Protein AF-A0A2G9U9E5-F1 (afdb_monomer_lite)

Foldseek 3Di:
DVVVVLVVCVVDVPVDDSVVVVVVVVVVVVVVVVVVVVVVVVVVVVVVVVVVVPPDPDDDDPDDDDDDDDDDDDDDDDDDDDDDDDDPDDDDDPDDPPDDDDDPPPVVVVVVVVVVVVVVVLVPADFPAKDAACAFDQDDDPPDDTDHHRDIWGFRADDPPPPDGDTHHDPDPDDDD

Secondary structure (DSSP, 8-state):
-HHHHHHHHHH-GGG--HHHHHHHHHHHHHHHHHHHHHHHHHHHHHHHHHHHHTS-S--------------------------------------------S-TTHHHHHHHHHHHHHHHHHHHSPP-EEEE-SS-B---STT---B-TT-EEEE-S---SSS---EE----S----

Radius of gyration: 31.54 Å; chains: 1; bounding box: 48×50×99 Å

Sequence (177 aa):
MYQHSLKVYTDNPKMGNPADCETQLCQYEKEIESIVQQINKLRSVLEDVQLQNNHPIGASDVSSVLSGSSTNSAPLARPSHVQSPQRSSYSEESLASSEGGNTANRSEVHLVREMRDEMYEECTMPALGTALAQFSFEGGTEGTIGMQEGEELLLIERDEGDGWTRVRRYVFPFDTH

Structure (mmCIF, N/CA/C/O backbone):
data_AF-A0A2G9U9E5-F1
#
_entry.id   AF-A0A2G9U9E5-F1
#
loop_
_atom_site.group_PDB
_atom_site.id
_atom_site.type_symbol
_atom_site.label_atom_id
_atom_site.label_alt_id
_atom_site.label_comp_id
_atom_site.label_asym_id
_atom_site.label_entity_id
_atom_site.label_seq_id
_atom_site.pdbx_PDB_ins_code
_atom_site.Cartn_x
_atom_site.Cartn_y
_atom_site.Cartn_z
_atom_site.occupancy
_atom_site.B_iso_or_equiv
_atom_site.auth_seq_id
_atom_site.auth_comp_id
_atom_site.auth_asym_id
_atom_site.auth_atom_id
_atom_site.pdbx_PDB_model_num
ATOM 1 N N . MET A 1 1 ? 16.368 -23.014 -6.610 1.00 58.88 1 MET A N 1
ATOM 2 C CA . MET A 1 1 ? 16.185 -21.721 -7.309 1.00 58.88 1 MET A CA 1
ATOM 3 C C . MET A 1 1 ? 17.506 -21.013 -7.611 1.00 58.88 1 MET A C 1
ATOM 5 O O . MET A 1 1 ? 17.656 -20.568 -8.738 1.00 58.88 1 MET A O 1
ATOM 9 N N . TYR A 1 2 ? 18.483 -21.007 -6.693 1.00 57.94 2 TYR A N 1
ATOM 10 C CA . TYR A 1 2 ? 19.825 -20.410 -6.871 1.00 57.94 2 TYR A CA 1
ATOM 11 C C . TYR A 1 2 ? 20.554 -20.802 -8.179 1.00 57.94 2 TYR A C 1
ATOM 13 O O . TYR A 1 2 ? 21.057 -19.955 -8.905 1.00 57.94 2 TYR A O 1
ATOM 21 N N . GLN A 1 3 ? 20.515 -22.086 -8.550 1.00 61.00 3 GLN A N 1
ATOM 22 C CA . GLN A 1 3 ? 21.148 -22.600 -9.777 1.00 61.00 3 GLN A CA 1
ATOM 23 C C . GLN A 1 3 ? 20.507 -22.075 -11.077 1.00 61.00 3 GLN A C 1
ATOM 25 O O . GLN A 1 3 ? 21.155 -22.041 -12.119 1.00 61.00 3 GLN A O 1
ATOM 30 N N . HIS A 1 4 ? 19.223 -21.701 -11.044 1.00 66.56 4 HIS A N 1
ATOM 31 C CA . HIS A 1 4 ? 18.489 -21.310 -12.249 1.00 66.56 4 HIS A CA 1
ATOM 32 C C . HIS A 1 4 ? 18.689 -19.830 -12.577 1.00 66.56 4 HIS A C 1
ATOM 34 O O . HIS A 1 4 ? 18.922 -19.505 -13.738 1.00 66.56 4 HIS A O 1
ATOM 40 N N . SER A 1 5 ? 18.671 -18.949 -11.567 1.00 64.38 5 SER A N 1
ATOM 41 C CA . SER A 1 5 ? 18.947 -17.524 -11.772 1.00 64.38 5 SER A CA 1
ATOM 42 C C . SER A 1 5 ? 20.380 -17.318 -12.258 1.00 64.38 5 SER A C 1
ATOM 44 O O . SER A 1 5 ? 20.566 -16.738 -13.319 1.00 64.38 5 SER A O 1
ATOM 46 N N . LEU A 1 6 ? 21.388 -17.885 -11.586 1.00 64.38 6 LEU A N 1
ATOM 47 C CA . LEU A 1 6 ? 22.789 -17.716 -11.989 1.00 64.38 6 LEU A CA 1
ATOM 48 C C . LEU A 1 6 ? 23.022 -18.173 -13.439 1.00 64.38 6 LEU A C 1
ATOM 50 O O . LEU A 1 6 ? 23.606 -17.447 -14.242 1.00 64.38 6 LEU A O 1
ATOM 54 N N . LYS A 1 7 ? 22.473 -19.336 -13.812 1.00 69.19 7 LYS A N 1
ATOM 55 C CA . LYS A 1 7 ? 22.568 -19.886 -15.170 1.00 69.19 7 LYS A CA 1
ATOM 56 C C . LYS A 1 7 ? 21.960 -18.962 -16.225 1.00 69.19 7 LYS A C 1
ATOM 58 O O . LYS A 1 7 ? 22.574 -18.724 -17.256 1.00 69.19 7 LYS A O 1
ATOM 63 N N . VAL A 1 8 ? 20.795 -18.389 -15.948 1.00 70.31 8 VAL A N 1
ATOM 64 C CA . VAL A 1 8 ? 20.108 -17.474 -1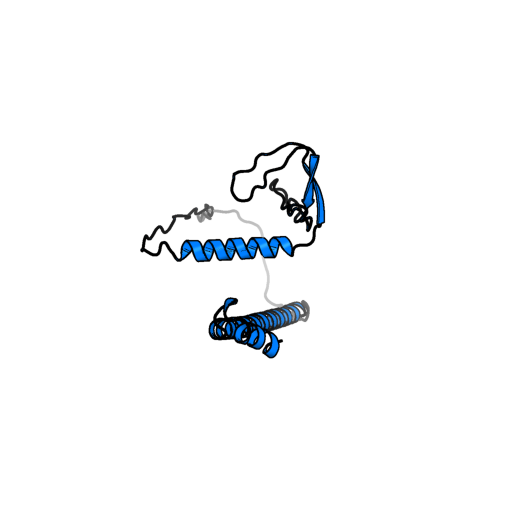6.864 1.00 70.31 8 VAL A CA 1
ATOM 65 C C . VAL A 1 8 ? 20.917 -16.189 -17.115 1.00 70.31 8 VAL A C 1
ATOM 67 O O . VAL A 1 8 ? 20.944 -15.719 -18.253 1.00 70.31 8 VAL A O 1
ATOM 70 N N . TYR A 1 9 ? 21.619 -15.669 -16.101 1.00 66.00 9 TYR A N 1
ATOM 71 C CA . TYR A 1 9 ? 22.531 -14.520 -16.237 1.00 66.00 9 TYR A CA 1
ATOM 72 C C . TYR A 1 9 ? 23.878 -14.887 -16.876 1.00 66.00 9 TYR A C 1
ATOM 74 O O . TYR A 1 9 ? 24.499 -14.049 -17.524 1.00 66.00 9 TYR A O 1
ATOM 82 N N . THR A 1 10 ? 24.310 -16.144 -16.754 1.00 65.75 10 THR A N 1
ATOM 83 C CA . THR A 1 10 ? 25.524 -16.645 -17.421 1.00 65.75 10 THR A CA 1
ATOM 84 C C . THR A 1 10 ? 25.282 -16.875 -18.919 1.00 65.75 10 THR A C 1
ATOM 86 O O . THR A 1 10 ? 26.124 -16.535 -19.746 1.00 65.75 10 THR A O 1
ATOM 89 N N . ASP A 1 11 ? 24.105 -17.402 -19.273 1.00 71.25 11 ASP A N 1
ATOM 90 C CA . ASP A 1 11 ? 23.728 -17.759 -20.646 1.00 71.25 11 ASP A CA 1
ATOM 91 C C . ASP A 1 11 ? 23.207 -16.549 -21.457 1.00 71.25 11 ASP A C 1
ATOM 93 O O . ASP A 1 11 ? 23.200 -16.587 -22.689 1.00 71.25 11 ASP A O 1
ATOM 97 N N . ASN A 1 12 ? 22.789 -15.454 -20.800 1.00 68.12 12 ASN A N 1
ATOM 98 C CA . ASN A 1 12 ? 22.280 -14.238 -21.452 1.00 68.12 12 ASN A CA 1
ATOM 99 C C . ASN A 1 12 ? 23.025 -12.965 -21.002 1.00 68.12 12 ASN A C 1
ATOM 101 O O . ASN A 1 12 ? 22.532 -12.244 -20.131 1.00 68.12 12 ASN A O 1
ATOM 105 N N . PRO A 1 13 ? 24.124 -12.583 -21.686 1.00 66.69 13 PRO A N 1
ATOM 106 C CA . PRO A 1 13 ? 24.938 -11.402 -21.351 1.00 66.69 13 PRO A CA 1
ATOM 107 C C . PRO A 1 13 ? 24.183 -10.060 -21.363 1.00 66.69 13 PRO A C 1
ATOM 109 O O . PRO A 1 13 ? 24.654 -9.066 -20.823 1.00 66.69 13 PRO A O 1
ATOM 112 N N . LYS A 1 14 ? 23.002 -10.022 -21.991 1.00 68.25 14 LYS A N 1
ATOM 113 C CA . LYS A 1 14 ? 22.102 -8.861 -22.053 1.00 68.25 14 LYS A CA 1
ATOM 114 C C . LYS A 1 14 ? 21.317 -8.600 -20.762 1.00 68.25 14 LYS A C 1
ATOM 116 O O . LYS A 1 14 ? 20.723 -7.536 -20.644 1.00 68.25 14 LYS A O 1
ATOM 121 N N . MET A 1 15 ? 21.261 -9.562 -19.837 1.00 62.84 15 MET A N 1
ATOM 122 C CA . MET A 1 15 ? 20.472 -9.435 -18.605 1.00 62.84 15 MET A CA 1
ATOM 123 C C . MET A 1 15 ? 21.251 -8.850 -17.425 1.00 62.84 15 MET A C 1
ATOM 125 O O . MET A 1 15 ? 20.642 -8.542 -16.408 1.00 62.84 15 MET A O 1
ATOM 129 N N . GLY A 1 16 ? 22.559 -8.628 -17.570 1.00 68.25 16 GLY A N 1
ATOM 130 C CA . GLY A 1 16 ? 23.403 -8.009 -16.547 1.00 68.25 16 GLY A CA 1
ATOM 131 C C . GLY A 1 16 ? 24.505 -8.937 -16.046 1.00 68.25 16 GLY A C 1
ATOM 132 O O . GLY A 1 16 ? 24.663 -10.059 -16.526 1.00 68.25 16 GLY A O 1
ATOM 133 N N . ASN A 1 17 ? 25.299 -8.452 -15.093 1.00 74.06 17 ASN A N 1
ATOM 134 C CA . ASN A 1 17 ? 26.437 -9.188 -14.556 1.00 74.06 17 ASN A CA 1
ATOM 135 C C . ASN A 1 17 ? 25.971 -10.235 -13.518 1.00 74.06 17 ASN A C 1
ATOM 137 O O . ASN A 1 17 ? 25.295 -9.872 -12.552 1.00 74.06 17 ASN A O 1
ATOM 141 N N . PRO A 1 18 ? 26.338 -11.523 -13.658 1.00 72.44 18 PRO A N 1
ATOM 142 C CA . PRO A 1 18 ? 25.979 -12.560 -12.687 1.00 72.44 18 PRO A CA 1
ATOM 143 C C . PRO A 1 18 ? 26.517 -12.293 -11.271 1.00 72.44 18 PRO A C 1
ATOM 145 O O . PRO A 1 18 ? 25.876 -12.697 -10.302 1.00 72.44 18 PRO A O 1
ATOM 148 N N . ALA A 1 19 ? 27.639 -11.576 -11.130 1.00 74.56 19 ALA A N 1
ATOM 149 C CA . ALA A 1 19 ? 28.190 -11.221 -9.820 1.00 74.56 19 ALA A CA 1
ATOM 150 C C . ALA A 1 19 ? 27.276 -10.260 -9.034 1.00 74.56 19 ALA A C 1
ATOM 152 O O . ALA A 1 19 ? 27.138 -10.386 -7.817 1.00 74.56 19 ALA A O 1
ATOM 153 N N . ASP A 1 20 ? 26.586 -9.347 -9.723 1.00 77.75 20 ASP A N 1
ATOM 154 C CA . ASP A 1 20 ? 25.639 -8.426 -9.084 1.00 77.75 20 ASP A CA 1
ATOM 155 C C . ASP A 1 20 ? 24.417 -9.194 -8.557 1.00 77.75 20 ASP A C 1
ATOM 157 O O . ASP A 1 20 ? 23.940 -8.938 -7.454 1.00 77.75 20 ASP A O 1
ATOM 161 N N . CYS A 1 21 ? 23.965 -10.220 -9.285 1.00 76.38 21 CYS A N 1
ATOM 162 C CA . CYS A 1 21 ? 22.894 -11.102 -8.815 1.00 76.38 21 CYS A CA 1
ATOM 163 C C . CYS A 1 21 ? 23.289 -11.878 -7.557 1.00 76.38 21 CYS A C 1
ATOM 165 O O . CYS A 1 21 ? 22.464 -12.075 -6.668 1.00 76.38 21 CYS A O 1
ATOM 167 N N . GLU A 1 22 ? 24.544 -12.311 -7.472 1.00 80.44 22 GLU A N 1
ATOM 168 C CA . GLU A 1 22 ? 25.062 -13.028 -6.311 1.00 80.44 22 GLU A CA 1
ATOM 169 C C . GLU A 1 22 ? 25.122 -12.134 -5.069 1.00 80.44 22 GLU A C 1
ATOM 171 O O . GLU A 1 22 ? 24.656 -12.527 -3.997 1.00 80.44 22 GLU A O 1
ATOM 176 N N . THR A 1 23 ? 25.608 -10.899 -5.220 1.00 83.19 23 THR A N 1
ATOM 177 C CA . THR A 1 23 ? 25.600 -9.927 -4.116 1.00 83.19 23 THR A CA 1
ATOM 178 C C . THR A 1 23 ? 24.181 -9.612 -3.638 1.00 83.19 23 THR A C 1
ATOM 180 O O . THR A 1 23 ? 23.934 -9.611 -2.431 1.00 83.19 23 THR A O 1
ATOM 183 N N . GLN A 1 24 ? 23.232 -9.440 -4.562 1.00 83.31 24 GLN A N 1
ATOM 184 C CA . GLN A 1 24 ? 21.828 -9.190 -4.241 1.00 83.31 24 GLN A CA 1
ATOM 185 C C . GLN A 1 24 ? 21.176 -10.381 -3.518 1.00 83.31 24 GLN A C 1
ATOM 187 O O . GLN A 1 24 ? 20.444 -10.196 -2.548 1.00 83.31 24 GLN A O 1
ATOM 192 N N . LEU A 1 25 ? 21.464 -11.613 -3.945 1.00 84.25 25 LEU A N 1
ATOM 193 C CA . LEU A 1 25 ? 20.967 -12.820 -3.280 1.00 84.25 25 LEU A CA 1
ATOM 194 C C . LEU A 1 25 ? 21.516 -12.957 -1.858 1.00 84.25 25 LEU A C 1
ATOM 196 O O . LEU A 1 25 ? 20.748 -13.237 -0.941 1.00 84.25 25 LEU A O 1
ATOM 200 N N . CYS A 1 26 ? 22.811 -12.704 -1.662 1.00 87.62 26 CYS A N 1
ATOM 201 C CA . CYS A 1 26 ? 23.420 -12.706 -0.332 1.00 87.62 26 CYS A CA 1
ATOM 202 C C . CYS A 1 26 ? 22.801 -11.630 0.577 1.00 87.62 26 CYS A C 1
ATOM 204 O O . CYS A 1 26 ? 22.626 -11.842 1.777 1.00 87.62 26 CYS A O 1
ATOM 206 N N . GLN A 1 27 ? 22.436 -10.477 0.011 1.00 89.31 27 GLN A N 1
ATOM 207 C CA . GLN A 1 27 ? 21.737 -9.433 0.752 1.00 89.31 27 GLN A CA 1
ATOM 208 C C . GLN A 1 27 ? 20.341 -9.890 1.200 1.00 89.31 27 GLN A C 1
ATOM 210 O O . GLN A 1 27 ? 20.004 -9.718 2.371 1.00 89.31 27 GLN A O 1
ATOM 215 N N . TYR A 1 28 ? 19.562 -10.511 0.308 1.00 90.25 28 TYR A N 1
ATOM 216 C CA . TYR A 1 28 ? 18.243 -11.047 0.660 1.00 90.25 28 TYR A CA 1
ATOM 217 C C . TYR A 1 28 ? 18.320 -12.170 1.693 1.00 90.25 28 TYR A C 1
ATOM 219 O O . TYR A 1 28 ? 17.477 -12.240 2.580 1.00 90.25 28 TYR A O 1
ATOM 227 N N . GLU A 1 29 ? 19.337 -13.025 1.626 1.00 93.88 29 GLU A N 1
ATOM 228 C CA . GLU A 1 29 ? 19.555 -14.077 2.622 1.00 93.88 29 GLU A CA 1
ATOM 229 C C . GLU A 1 29 ? 19.755 -13.487 4.027 1.00 93.88 29 GLU A C 1
ATOM 231 O O . GLU A 1 29 ? 19.061 -13.875 4.967 1.00 93.88 29 GLU A O 1
ATOM 236 N N . LYS A 1 30 ? 20.609 -12.463 4.153 1.00 94.56 30 LYS A N 1
ATOM 237 C CA . LYS A 1 30 ? 20.820 -11.747 5.423 1.00 94.56 30 LYS A CA 1
ATOM 238 C C . LYS A 1 30 ? 19.562 -11.042 5.925 1.00 94.56 30 LYS A C 1
ATOM 240 O O . LYS A 1 30 ? 19.315 -10.999 7.129 1.00 94.56 30 LYS A O 1
ATOM 245 N N . GLU A 1 31 ? 18.780 -10.463 5.021 1.00 96.19 31 GLU A N 1
ATOM 246 C CA . GLU A 1 31 ? 17.524 -9.790 5.360 1.00 96.19 31 GLU A CA 1
ATOM 247 C C . GLU A 1 31 ? 16.487 -10.786 5.893 1.00 96.19 31 GLU A C 1
ATOM 249 O O . GLU A 1 31 ? 15.896 -10.554 6.948 1.00 96.19 31 GLU A O 1
ATOM 254 N N . ILE A 1 32 ? 16.348 -11.946 5.244 1.00 97.12 32 ILE A N 1
ATOM 255 C CA . ILE A 1 32 ? 15.496 -13.042 5.719 1.00 97.12 32 ILE A CA 1
ATOM 256 C C . ILE A 1 32 ? 15.935 -13.497 7.116 1.00 97.12 32 ILE A C 1
ATOM 258 O O . ILE A 1 32 ? 15.095 -13.622 8.008 1.00 97.12 32 ILE A O 1
ATOM 262 N N . GLU A 1 33 ? 17.235 -13.711 7.338 1.00 96.88 33 GLU A N 1
ATOM 263 C CA . GLU A 1 33 ? 17.762 -14.086 8.656 1.00 96.88 33 GLU A CA 1
ATOM 264 C C . GLU A 1 33 ? 17.434 -13.038 9.726 1.00 96.88 33 GLU A C 1
ATOM 266 O O . GLU A 1 33 ? 17.005 -13.388 10.829 1.00 96.88 33 GLU A O 1
ATOM 271 N N . SER A 1 34 ? 17.588 -11.753 9.401 1.00 97.25 34 SER A N 1
ATOM 272 C CA . SER A 1 34 ? 17.282 -10.647 10.309 1.00 97.25 34 SER A CA 1
ATOM 273 C C . SER A 1 34 ? 15.798 -10.605 10.686 1.00 97.25 34 SER A C 1
ATOM 275 O O . SER A 1 34 ? 15.465 -10.516 11.872 1.00 97.25 34 SER A O 1
ATOM 277 N N . ILE A 1 35 ? 14.904 -10.755 9.706 1.00 97.50 35 ILE A N 1
ATOM 278 C CA . ILE A 1 35 ? 13.453 -10.788 9.932 1.00 97.50 35 ILE A CA 1
ATOM 279 C C . ILE A 1 35 ? 13.074 -11.993 10.801 1.00 97.50 35 ILE A C 1
ATOM 281 O O . ILE A 1 35 ? 12.320 -11.858 11.766 1.00 97.50 35 ILE A O 1
ATOM 285 N N . VAL A 1 36 ? 13.635 -13.174 10.526 1.00 97.56 36 VAL A N 1
ATOM 286 C CA . VAL A 1 36 ? 13.394 -14.381 11.335 1.00 97.56 36 VAL A CA 1
ATOM 287 C C . VAL A 1 36 ? 13.851 -14.181 12.784 1.00 97.56 36 VAL A C 1
ATOM 289 O O . VAL A 1 36 ? 13.141 -14.570 13.716 1.00 97.56 36 VAL A O 1
ATOM 292 N N . GLN A 1 37 ? 14.998 -13.533 13.005 1.00 97.44 37 GLN A N 1
ATOM 293 C CA . GLN A 1 37 ? 15.464 -13.188 14.351 1.00 97.44 37 GLN A CA 1
ATOM 294 C C . GLN A 1 37 ? 14.498 -12.233 15.063 1.00 97.44 37 GLN A C 1
ATOM 296 O O . GLN A 1 37 ? 14.189 -12.440 16.240 1.00 97.44 37 GLN A O 1
ATOM 301 N N . GLN A 1 38 ? 13.978 -11.222 14.362 1.00 97.31 38 GLN A N 1
ATOM 302 C CA . GLN A 1 38 ? 13.004 -10.286 14.923 1.00 97.31 38 GLN A CA 1
ATOM 303 C C . GLN A 1 38 ? 11.693 -10.986 15.300 1.00 97.31 38 GLN A C 1
ATOM 305 O O . GLN A 1 38 ? 11.181 -10.761 16.398 1.00 97.31 38 GLN A O 1
ATOM 310 N N . ILE A 1 39 ? 11.191 -11.887 14.449 1.00 97.50 39 ILE A N 1
ATOM 311 C CA . ILE A 1 39 ? 10.008 -12.709 14.742 1.00 97.50 39 ILE A CA 1
ATOM 312 C C . ILE A 1 39 ? 10.225 -13.521 16.022 1.00 97.50 39 ILE A C 1
ATOM 314 O O . ILE A 1 39 ? 9.366 -13.521 16.903 1.00 97.50 39 ILE A O 1
ATOM 318 N N . ASN A 1 40 ? 11.373 -14.187 16.157 1.00 97.62 40 ASN A N 1
ATOM 319 C CA . ASN A 1 40 ? 11.676 -14.993 17.341 1.00 97.62 40 ASN A CA 1
ATOM 320 C C . ASN A 1 40 ? 11.775 -14.137 18.610 1.00 97.62 40 ASN A C 1
ATOM 322 O O . ASN A 1 40 ? 11.244 -14.519 19.652 1.00 97.62 40 ASN A O 1
ATOM 326 N N . LYS A 1 41 ? 12.384 -12.949 18.517 1.00 97.31 41 LYS A N 1
ATOM 327 C CA . LYS A 1 41 ? 12.447 -11.994 19.628 1.00 97.31 41 LYS A CA 1
ATOM 328 C C . LYS A 1 41 ? 11.051 -11.550 20.068 1.00 97.31 41 LYS A C 1
ATOM 330 O O . LYS A 1 41 ? 10.753 -11.586 21.256 1.00 97.31 41 LYS A O 1
ATOM 335 N N . LEU A 1 42 ? 10.197 -11.148 19.126 1.00 97.12 42 LEU A N 1
ATOM 336 C CA . LEU A 1 42 ? 8.832 -10.710 19.433 1.00 97.12 42 LEU A CA 1
ATOM 337 C C . LEU A 1 42 ? 8.000 -11.843 20.039 1.00 97.12 42 LEU A C 1
ATOM 339 O O . LEU A 1 42 ? 7.272 -11.616 21.000 1.00 97.12 42 LEU A O 1
ATOM 343 N N . ARG A 1 43 ? 8.151 -13.070 19.532 1.00 96.12 43 ARG A N 1
ATOM 344 C CA . ARG A 1 43 ? 7.507 -14.257 20.109 1.00 96.12 43 ARG A CA 1
ATOM 345 C C . ARG A 1 43 ? 7.938 -14.505 21.555 1.00 96.12 43 ARG A C 1
ATOM 347 O O . ARG A 1 43 ? 7.069 -14.713 22.391 1.00 96.12 43 ARG A O 1
ATOM 354 N N . SER A 1 44 ? 9.236 -14.413 21.855 1.00 95.81 44 SER A N 1
ATOM 355 C CA . SER A 1 44 ? 9.751 -14.545 23.228 1.00 95.81 44 SER A CA 1
ATOM 356 C C . SER A 1 44 ? 9.172 -13.476 24.156 1.00 95.81 44 SER A C 1
ATOM 358 O O . SER A 1 44 ? 8.724 -13.790 25.250 1.00 95.81 44 SER A O 1
ATOM 360 N N . VAL A 1 45 ? 9.124 -12.217 23.707 1.00 95.75 45 VAL A N 1
ATOM 361 C CA . VAL A 1 45 ? 8.563 -11.119 24.511 1.00 95.75 45 VAL A CA 1
ATOM 362 C C . VAL A 1 45 ? 7.071 -11.330 24.779 1.00 95.75 45 VAL A C 1
ATOM 364 O O . VAL A 1 45 ? 6.600 -11.055 25.881 1.00 95.75 45 VAL A O 1
ATOM 367 N N . LEU A 1 46 ? 6.315 -11.825 23.796 1.00 92.75 46 LEU A N 1
ATOM 368 C CA . LEU A 1 46 ? 4.903 -12.156 23.992 1.00 92.75 46 LEU A CA 1
ATOM 369 C C . LEU A 1 46 ? 4.716 -13.273 25.024 1.00 92.75 46 LEU A C 1
ATOM 371 O O . LEU A 1 46 ? 3.826 -13.159 25.864 1.00 92.75 46 LEU A O 1
ATOM 375 N N . GLU A 1 47 ? 5.555 -14.309 24.989 1.00 93.94 47 GLU A N 1
ATOM 376 C CA . GLU A 1 47 ? 5.544 -15.386 25.984 1.00 93.94 47 GLU A CA 1
ATOM 377 C C . GLU A 1 47 ? 5.840 -14.846 27.394 1.00 93.94 47 GLU A C 1
ATOM 379 O O . GLU A 1 47 ? 5.083 -15.118 28.328 1.00 93.94 47 GLU A O 1
ATOM 384 N N . ASP A 1 48 ? 6.852 -13.986 27.540 1.00 87.69 48 ASP A N 1
ATOM 385 C CA . ASP A 1 48 ? 7.195 -13.352 28.820 1.00 87.69 48 ASP A CA 1
ATOM 386 C C . ASP A 1 48 ? 6.033 -12.511 29.382 1.00 87.69 48 ASP A C 1
ATOM 388 O O . ASP A 1 48 ? 5.703 -12.600 30.568 1.00 87.69 48 ASP A O 1
ATOM 392 N N . VAL A 1 49 ? 5.365 -11.714 28.539 1.00 89.75 49 VAL A N 1
ATOM 393 C CA . VAL A 1 49 ? 4.196 -10.906 28.937 1.00 89.75 49 VAL A CA 1
ATOM 394 C C . VAL A 1 49 ? 3.021 -11.792 29.350 1.00 89.75 49 VAL A C 1
ATOM 396 O O . VAL A 1 49 ? 2.345 -11.503 30.340 1.00 89.75 49 VAL A O 1
ATOM 399 N N . GLN A 1 50 ? 2.777 -12.884 28.626 1.00 87.81 50 GLN A N 1
ATOM 400 C CA . GLN A 1 50 ? 1.719 -13.835 28.961 1.00 87.81 50 GLN A CA 1
ATOM 401 C C . GLN A 1 50 ? 1.973 -14.512 30.312 1.00 87.81 50 GLN A C 1
ATOM 403 O O . GLN A 1 50 ? 1.042 -14.637 31.107 1.00 87.81 50 GLN A O 1
ATOM 408 N N . LEU A 1 51 ? 3.223 -14.881 30.612 1.00 82.12 51 LEU A N 1
ATOM 409 C CA . LEU A 1 51 ? 3.609 -15.431 31.913 1.00 82.12 51 LEU A CA 1
ATOM 410 C C . LEU A 1 51 ? 3.425 -14.412 33.046 1.00 82.12 51 LEU A C 1
ATOM 412 O O . LEU A 1 51 ? 2.909 -14.761 34.107 1.00 82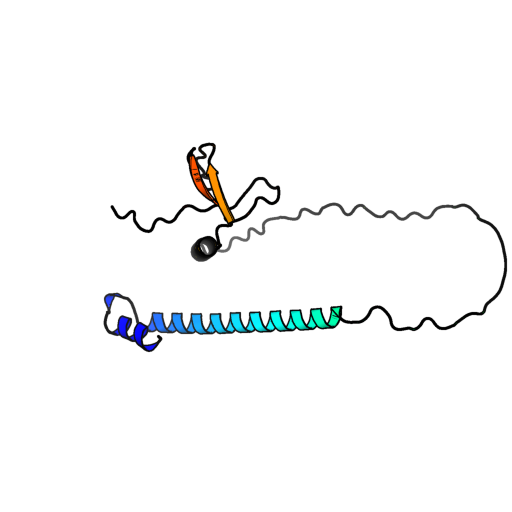.12 51 LEU A O 1
ATOM 416 N N . GLN A 1 52 ? 3.782 -13.143 32.823 1.00 77.50 52 GLN A N 1
ATOM 417 C CA . GLN A 1 52 ? 3.560 -12.076 33.804 1.00 77.50 52 GLN A CA 1
ATOM 418 C C . GLN A 1 52 ? 2.069 -11.859 34.092 1.00 77.50 52 GLN A C 1
ATOM 420 O O . GLN A 1 52 ? 1.683 -11.737 35.254 1.00 77.50 52 GLN A O 1
ATOM 425 N N . ASN A 1 53 ? 1.223 -11.893 33.060 1.00 69.81 53 ASN A N 1
ATOM 426 C CA . ASN A 1 53 ? -0.222 -11.690 33.187 1.00 69.81 53 ASN A CA 1
ATOM 427 C C . ASN A 1 53 ? -0.969 -12.881 33.822 1.00 69.81 53 ASN A C 1
ATOM 429 O O . ASN A 1 53 ? -2.127 -12.747 34.206 1.00 69.81 53 ASN A O 1
ATOM 433 N N . ASN A 1 54 ? -0.319 -14.042 33.954 1.00 62.81 54 ASN A N 1
ATOM 434 C CA . ASN A 1 54 ? -0.900 -15.234 34.575 1.00 62.81 54 ASN A CA 1
ATOM 435 C C . ASN A 1 54 ? -0.542 -15.390 36.067 1.00 62.81 54 ASN A C 1
ATOM 437 O O . ASN A 1 54 ? -0.840 -16.429 36.659 1.00 62.81 54 ASN A O 1
ATOM 441 N N . HIS A 1 55 ? 0.072 -14.381 36.701 1.00 60.41 55 HIS A N 1
ATOM 442 C CA . HIS A 1 55 ? 0.212 -14.365 38.158 1.00 60.41 55 HIS A CA 1
ATOM 443 C C . HIS A 1 55 ? -1.165 -14.138 38.802 1.00 60.41 55 HIS A C 1
ATOM 445 O O . HIS A 1 55 ? -1.803 -13.116 38.536 1.00 60.41 55 HIS A O 1
ATOM 451 N N . PRO A 1 56 ? -1.648 -15.047 39.668 1.00 49.47 56 PRO A N 1
ATOM 452 C CA . PRO A 1 56 ? -2.905 -14.835 40.362 1.00 49.47 56 PRO A CA 1
ATOM 453 C C . PRO A 1 56 ? -2.776 -13.627 41.297 1.00 49.47 56 PRO A C 1
ATOM 455 O O . PRO A 1 56 ? -2.010 -13.641 42.263 1.00 49.47 56 PRO A O 1
ATOM 458 N N . ILE A 1 57 ? -3.572 -12.588 41.038 1.00 55.88 57 ILE A N 1
ATOM 459 C CA . ILE A 1 57 ? -3.903 -11.559 42.026 1.00 55.88 57 ILE A CA 1
ATOM 460 C C . ILE A 1 57 ? -4.708 -12.262 43.128 1.00 55.88 57 ILE A C 1
ATOM 462 O O . ILE A 1 57 ? -5.928 -12.364 43.044 1.00 55.88 57 ILE A O 1
ATOM 466 N N . GLY A 1 58 ? -4.036 -12.813 44.140 1.00 52.12 58 GLY A N 1
ATOM 467 C CA . GLY A 1 58 ? -4.723 -13.369 45.306 1.00 52.12 58 GLY A CA 1
ATOM 468 C C . GLY A 1 58 ? -4.048 -14.573 45.944 1.00 52.12 58 GLY A C 1
ATOM 469 O O . GLY A 1 58 ? -4.550 -15.687 45.841 1.00 52.12 58 GLY A O 1
ATOM 470 N N . ALA A 1 59 ? -2.970 -14.341 46.689 1.00 42.78 59 ALA A N 1
ATOM 471 C CA . ALA A 1 59 ? -2.558 -15.236 47.766 1.00 42.78 59 ALA A CA 1
ATOM 472 C C . ALA A 1 59 ? -1.865 -14.426 48.872 1.00 42.78 59 ALA A C 1
ATOM 474 O O . ALA A 1 59 ? -0.675 -14.159 48.810 1.00 42.78 59 ALA A O 1
ATOM 475 N N . SER A 1 60 ? -2.683 -14.004 49.840 1.00 47.19 60 SER A N 1
ATOM 476 C CA . SER A 1 60 ? -2.383 -13.922 51.274 1.00 47.19 60 SER A CA 1
ATOM 477 C C . SER A 1 60 ? -1.022 -13.370 51.719 1.00 47.19 60 SER A C 1
ATOM 479 O O . SER A 1 60 ? -0.048 -14.104 51.747 1.00 47.19 60 SER A O 1
ATOM 481 N N . ASP A 1 61 ? -1.037 -12.149 52.262 1.00 45.25 61 ASP A N 1
ATOM 482 C CA . ASP A 1 61 ? -0.510 -11.886 53.613 1.00 45.25 61 ASP A CA 1
ATOM 483 C C . ASP A 1 61 ? -1.244 -10.683 54.232 1.00 45.25 61 ASP A C 1
ATOM 485 O O . ASP A 1 61 ? -0.715 -9.595 54.448 1.00 45.25 61 ASP A O 1
ATOM 489 N N . VAL A 1 62 ? -2.533 -10.888 54.514 1.00 53.62 62 VAL A N 1
ATOM 490 C CA . VAL A 1 62 ? -3.254 -10.116 55.531 1.00 53.62 62 VAL A CA 1
ATOM 491 C C . VAL A 1 62 ? -3.172 -10.896 56.837 1.00 53.62 62 VAL A C 1
ATOM 493 O O . VAL A 1 62 ? -4.067 -11.666 57.168 1.00 53.62 62 VAL A O 1
ATOM 496 N N . SER A 1 63 ? -2.086 -10.726 57.591 1.00 41.75 63 SER A N 1
ATOM 497 C CA . SER A 1 63 ? -2.077 -11.166 58.984 1.00 41.75 63 SER A CA 1
ATOM 498 C C . SER A 1 63 ? -1.307 -10.213 59.892 1.00 41.75 63 SER A C 1
ATOM 500 O O . SER A 1 63 ? -0.087 -10.098 59.859 1.00 41.75 63 SER A O 1
ATOM 502 N N . SER A 1 64 ? -2.106 -9.564 60.741 1.00 43.12 64 SER A N 1
ATOM 503 C CA . SER A 1 64 ? -1.824 -9.248 62.141 1.00 43.12 64 SER A CA 1
ATOM 504 C C . SER A 1 64 ? -0.658 -8.315 62.481 1.00 43.12 64 SER A C 1
ATOM 506 O O . SER A 1 64 ? 0.429 -8.768 62.818 1.00 43.12 64 SER A O 1
ATOM 508 N N . VAL A 1 65 ? -0.981 -7.031 62.661 1.00 46.75 65 VAL A N 1
ATOM 509 C CA . VAL A 1 65 ? -0.627 -6.317 63.903 1.00 46.75 65 VAL A CA 1
ATOM 510 C C . VAL A 1 65 ? -1.822 -5.487 64.387 1.00 46.75 65 VAL A C 1
ATOM 512 O O . VAL A 1 65 ? -1.927 -4.284 64.171 1.00 46.75 65 VAL A O 1
ATOM 515 N N . LEU A 1 66 ? -2.762 -6.158 65.056 1.00 46.44 66 LEU A N 1
ATOM 516 C CA . LEU A 1 66 ? -3.652 -5.505 66.015 1.00 46.44 66 LEU A CA 1
ATOM 517 C C . LEU A 1 66 ? -2.883 -5.356 67.328 1.00 46.44 66 LEU A C 1
ATOM 519 O O . LEU A 1 66 ? -2.563 -6.368 67.947 1.00 46.44 66 LEU A O 1
ATOM 523 N N . SER A 1 67 ? -2.621 -4.120 67.756 1.00 39.03 67 SER A N 1
ATOM 524 C CA . SER A 1 67 ? -2.782 -3.646 69.145 1.00 39.03 67 SER A CA 1
ATOM 525 C C . SER A 1 67 ? -2.188 -2.248 69.304 1.00 39.03 67 SER A C 1
ATOM 527 O O . SER A 1 67 ? -1.004 -2.055 69.050 1.00 39.03 67 SER A O 1
ATOM 529 N N . GLY A 1 68 ? -2.984 -1.286 69.787 1.00 35.62 68 GLY A N 1
ATOM 530 C CA . GLY A 1 68 ? -2.422 -0.003 70.217 1.00 35.62 68 GLY A CA 1
ATOM 531 C C . GLY A 1 68 ? -3.367 1.183 70.411 1.00 35.62 68 GLY A C 1
ATOM 532 O O . GLY A 1 68 ? -3.108 2.231 69.850 1.00 35.62 68 GLY A O 1
ATOM 533 N N . SER A 1 69 ? -4.396 1.034 71.251 1.00 37.03 69 SER A N 1
ATOM 534 C CA . SER A 1 69 ? -4.935 2.081 72.146 1.00 37.03 69 SER A CA 1
ATOM 535 C C . SER A 1 69 ? -5.520 3.405 71.585 1.00 37.03 69 SER A C 1
ATOM 537 O O . SER A 1 69 ? -4.814 4.321 71.193 1.00 37.03 69 SER A O 1
ATOM 539 N N . SER A 1 70 ? -6.843 3.525 71.757 1.00 40.25 70 SER A N 1
ATOM 540 C CA . SER A 1 70 ? -7.542 4.585 72.515 1.00 40.25 70 SER A CA 1
ATOM 541 C C . SER A 1 70 ? -7.448 6.081 72.136 1.00 40.25 70 SER A C 1
ATOM 543 O O . SER A 1 70 ? -6.425 6.737 72.282 1.00 40.25 70 SER A O 1
ATOM 545 N N . THR A 1 71 ? -8.657 6.636 71.963 1.00 38.81 71 THR A N 1
ATOM 546 C CA . THR A 1 71 ? -9.167 7.961 72.395 1.00 38.81 71 THR A CA 1
ATOM 547 C C . THR A 1 71 ? -9.110 9.183 71.459 1.00 38.81 71 THR A C 1
ATOM 549 O O . THR A 1 71 ? -8.059 9.686 71.091 1.00 38.81 71 THR A O 1
ATOM 552 N N . ASN A 1 72 ? -10.326 9.721 71.276 1.00 39.06 72 ASN A N 1
ATOM 553 C CA . ASN A 1 72 ? -10.732 11.133 71.248 1.00 39.06 72 ASN A CA 1
ATOM 554 C C . ASN A 1 72 ? -10.823 11.912 69.916 1.00 39.06 72 ASN A C 1
ATOM 556 O O . ASN A 1 72 ? -9.853 12.421 69.378 1.00 39.06 72 ASN A O 1
ATOM 560 N N . SER A 1 73 ? -12.090 12.116 69.525 1.00 39.12 73 SER A N 1
ATOM 561 C CA . SER A 1 73 ? -12.769 13.423 69.418 1.00 39.12 73 SER A CA 1
ATOM 562 C C . SER A 1 73 ? -12.371 14.441 68.334 1.00 39.12 73 SER A C 1
ATOM 564 O O . SER A 1 73 ? -11.418 15.189 68.488 1.00 39.12 73 SER A O 1
ATOM 566 N N . ALA A 1 74 ? -13.325 14.608 67.405 1.00 42.59 74 ALA A N 1
ATOM 567 C CA . ALA A 1 74 ? -13.814 15.858 66.795 1.00 42.59 74 ALA A CA 1
ATOM 568 C C . ALA A 1 74 ? -12.932 16.631 65.776 1.00 42.59 74 ALA A C 1
ATOM 570 O O . ALA A 1 74 ? -11.707 16.604 65.841 1.00 42.59 74 ALA A O 1
ATOM 571 N N . PRO A 1 75 ? -13.565 17.329 64.802 1.00 52.19 75 PRO A N 1
ATOM 572 C CA . PRO A 1 75 ? -12.888 17.912 63.647 1.00 52.19 75 PRO A CA 1
ATOM 573 C C . PRO A 1 75 ? -12.418 19.342 63.935 1.00 52.19 75 PRO A C 1
ATOM 575 O O . PRO A 1 75 ? -13.120 20.111 64.591 1.00 52.19 75 PRO A O 1
ATOM 578 N N . LEU A 1 76 ? -11.269 19.739 63.387 1.00 38.00 76 LEU A N 1
ATOM 579 C CA . LEU A 1 76 ? -10.852 21.139 63.357 1.00 38.00 76 LEU A CA 1
ATOM 580 C C . LEU A 1 76 ? -10.394 21.567 61.966 1.00 38.00 76 LEU A C 1
ATOM 582 O O . LEU A 1 76 ? -9.728 20.846 61.227 1.00 38.00 76 LEU A O 1
ATOM 586 N N . ALA A 1 77 ? -10.829 22.777 61.644 1.00 37.16 77 ALA A N 1
ATOM 587 C CA . ALA A 1 77 ? -10.607 23.504 60.419 1.00 37.16 77 ALA A CA 1
ATOM 588 C C . ALA A 1 77 ? -9.124 23.838 60.154 1.00 37.16 77 ALA A C 1
ATOM 590 O O . ALA A 1 77 ? -8.321 23.992 61.070 1.00 37.16 77 ALA A O 1
ATOM 591 N N . ARG A 1 78 ? -8.838 23.992 58.853 1.00 39.56 78 ARG A N 1
ATOM 592 C CA . ARG A 1 78 ? -7.758 24.742 58.166 1.00 39.56 78 ARG A CA 1
ATOM 593 C C . ARG A 1 78 ? -7.062 25.846 59.004 1.00 39.56 78 ARG A C 1
ATOM 595 O O . ARG A 1 78 ? -7.756 26.506 59.774 1.00 39.56 78 ARG A O 1
ATOM 602 N N . PRO A 1 79 ? -5.780 26.204 58.726 1.00 44.12 79 PRO A N 1
ATOM 603 C CA . PRO A 1 79 ? -5.455 26.844 57.438 1.00 44.12 79 PRO A CA 1
ATOM 604 C C . PRO A 1 79 ? -4.052 26.606 56.816 1.00 44.12 79 PRO A C 1
ATOM 606 O O . PRO A 1 79 ? -3.072 26.294 57.478 1.00 44.12 79 PRO A O 1
ATOM 609 N N . SER A 1 80 ? -4.018 26.837 55.493 1.00 35.09 80 SER A N 1
ATOM 610 C CA . SER A 1 80 ? -2.926 27.368 54.648 1.00 35.09 80 SER A CA 1
ATOM 611 C C . SER A 1 80 ? -1.502 26.790 54.737 1.00 35.09 80 SER A C 1
ATOM 6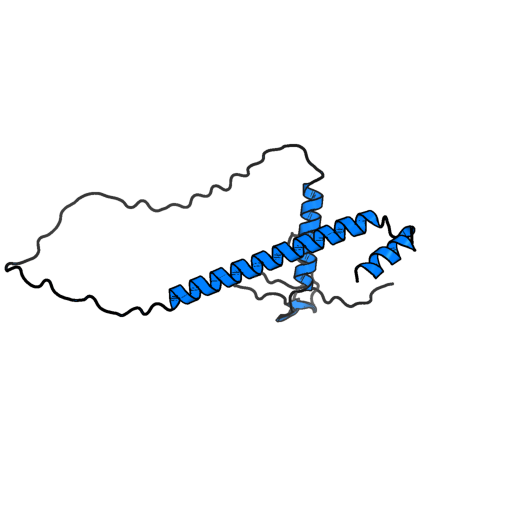13 O O . SER A 1 80 ? -0.693 27.244 55.540 1.00 35.09 80 SER A O 1
ATOM 615 N N . HIS A 1 81 ? -1.128 25.990 53.731 1.00 38.12 81 HIS A N 1
ATOM 616 C CA . HIS A 1 81 ? 0.178 26.136 53.083 1.00 38.12 81 HIS A CA 1
ATOM 617 C C . HIS A 1 81 ? 0.030 26.014 51.563 1.00 38.12 81 HIS A C 1
ATOM 619 O O . HIS A 1 81 ? -0.712 25.187 51.038 1.00 38.12 81 HIS A O 1
ATOM 625 N N . VAL A 1 82 ? 0.712 26.924 50.887 1.00 43.47 82 VAL A N 1
ATOM 626 C CA . VAL A 1 82 ? 0.747 27.169 49.451 1.00 43.47 82 VAL A CA 1
ATOM 627 C C . VAL A 1 82 ? 1.544 26.056 48.775 1.00 43.47 82 VAL A C 1
ATOM 629 O O . VAL A 1 82 ? 2.685 25.826 49.162 1.00 43.47 82 VAL A O 1
ATOM 632 N N . GLN A 1 83 ? 0.982 25.388 47.768 1.00 36.62 83 GLN A N 1
ATOM 633 C CA . GLN A 1 83 ? 1.766 24.786 46.687 1.00 36.62 83 GLN A CA 1
ATOM 634 C C . GLN A 1 83 ? 0.859 24.502 45.487 1.00 36.62 83 GLN A C 1
ATOM 636 O O . GLN A 1 83 ? -0.020 23.647 45.502 1.00 36.62 83 GLN A O 1
ATOM 641 N N . SER A 1 84 ? 1.059 25.315 44.460 1.00 42.50 84 SER A N 1
ATOM 642 C CA . SER A 1 84 ? 0.519 25.179 43.115 1.00 42.50 84 SER A CA 1
ATOM 643 C C . SER A 1 84 ? 0.952 23.867 42.452 1.00 42.50 84 SER A C 1
ATOM 645 O O . SER A 1 84 ? 2.156 23.605 42.421 1.00 42.50 84 SER A O 1
ATOM 647 N N . PRO A 1 85 ? 0.060 23.140 41.765 1.00 46.06 85 PRO A N 1
ATOM 648 C CA . PRO A 1 85 ? 0.443 22.361 40.602 1.00 46.06 85 PRO A CA 1
ATOM 649 C C . PRO A 1 85 ? 0.259 23.253 39.372 1.00 46.06 85 PRO A C 1
ATOM 651 O O . PRO A 1 85 ? -0.860 23.584 38.973 1.00 46.06 85 PRO A O 1
ATOM 654 N N . GLN A 1 86 ? 1.381 23.693 38.806 1.00 39.41 86 GLN A N 1
ATOM 655 C CA . GLN A 1 86 ? 1.416 24.287 37.479 1.00 39.41 86 GLN A CA 1
ATOM 656 C C . GLN A 1 86 ? 0.878 23.265 36.475 1.00 39.41 86 GLN A C 1
ATOM 658 O O . GLN A 1 86 ? 1.390 22.159 36.334 1.00 39.41 86 GLN A O 1
ATOM 663 N N . ARG A 1 87 ? -0.194 23.690 35.815 1.00 42.50 87 ARG A N 1
ATOM 664 C CA . ARG A 1 87 ? -0.671 23.281 34.498 1.00 42.50 87 ARG A CA 1
ATOM 665 C C . ARG A 1 87 ? 0.519 22.857 33.622 1.00 42.50 87 ARG A C 1
ATOM 667 O O . ARG A 1 87 ? 1.326 23.707 33.258 1.00 42.50 87 ARG A O 1
ATOM 674 N N . SER A 1 88 ? 0.643 21.574 33.286 1.00 37.44 88 SER A N 1
ATOM 675 C CA . SER A 1 88 ? 1.572 21.133 32.243 1.00 37.44 88 SER A CA 1
ATOM 676 C C . SER A 1 88 ? 1.036 21.649 30.909 1.00 37.44 88 SER A C 1
ATOM 678 O O . SER A 1 88 ? 0.132 21.074 30.305 1.00 37.44 88 SER A O 1
ATOM 680 N N . SER A 1 89 ? 1.523 22.831 30.546 1.00 40.31 89 SER A N 1
ATOM 681 C CA . SER A 1 89 ? 1.358 23.443 29.241 1.00 40.31 89 SER A CA 1
ATOM 682 C C . SER A 1 89 ? 2.112 22.612 28.214 1.00 40.31 89 SER A C 1
ATOM 684 O O . SER A 1 89 ? 3.262 22.249 28.441 1.00 40.31 89 SER A O 1
ATOM 686 N N . TYR A 1 90 ? 1.438 22.351 27.100 1.00 45.81 90 TYR A N 1
ATOM 687 C CA . TYR A 1 90 ? 1.991 21.898 25.834 1.00 45.81 90 TYR A CA 1
ATOM 688 C C . TYR A 1 90 ? 3.317 22.604 25.526 1.00 45.81 90 TYR A C 1
ATOM 690 O O . TYR A 1 90 ? 3.355 23.835 25.465 1.00 45.81 90 TYR A O 1
ATOM 698 N N . SER A 1 91 ? 4.380 21.831 25.328 1.00 42.78 91 SER A N 1
ATOM 699 C CA . SER A 1 91 ? 5.577 22.267 24.617 1.00 42.78 91 SER A CA 1
ATOM 700 C C . SER A 1 91 ? 5.480 21.755 23.181 1.00 42.78 91 SER A C 1
ATOM 702 O O . SER A 1 91 ? 5.729 20.586 22.899 1.00 42.78 91 SER A O 1
ATOM 704 N N . GLU A 1 92 ? 5.068 22.648 22.279 1.00 49.03 92 GLU A N 1
ATOM 705 C CA . GLU A 1 92 ? 5.501 22.600 20.886 1.00 49.03 92 GLU A CA 1
ATOM 706 C C . GLU A 1 92 ? 7.004 22.883 20.862 1.00 49.03 92 GLU A C 1
ATOM 708 O O . GLU A 1 92 ? 7.440 23.998 21.142 1.00 49.03 92 GLU A O 1
ATOM 713 N N . GLU A 1 93 ? 7.796 21.882 20.503 1.00 42.59 93 GLU A N 1
ATOM 714 C CA . GLU A 1 93 ? 9.168 22.085 20.039 1.00 42.59 93 GLU A CA 1
ATOM 715 C C . GLU A 1 93 ? 9.417 21.243 18.785 1.00 42.59 93 GLU A C 1
ATOM 717 O O . GLU A 1 93 ? 10.300 20.399 18.714 1.00 42.59 93 GLU A O 1
ATOM 722 N N . SER A 1 94 ? 8.612 21.484 17.748 1.00 48.19 94 SER A N 1
ATOM 723 C CA . SER A 1 94 ? 9.032 21.188 16.378 1.00 48.19 94 SER A CA 1
ATOM 724 C C . SER A 1 94 ? 9.812 22.386 15.852 1.00 48.19 94 SER A C 1
ATOM 726 O O . SER A 1 94 ? 9.264 23.283 15.218 1.00 48.19 94 SER A O 1
ATOM 728 N N . LEU A 1 95 ? 11.111 22.417 16.143 1.00 47.28 95 LEU A N 1
ATOM 729 C CA . LEU A 1 95 ? 12.054 23.243 15.401 1.00 47.28 95 LEU A CA 1
ATOM 730 C C . LEU A 1 95 ? 12.910 22.313 14.554 1.00 47.28 95 LEU A C 1
ATOM 732 O O . LEU A 1 95 ? 13.768 21.580 15.043 1.00 47.28 95 LEU A O 1
ATOM 736 N N . ALA A 1 96 ? 12.605 22.360 13.262 1.00 45.34 96 ALA A N 1
ATOM 737 C CA . ALA A 1 96 ? 13.373 21.803 12.174 1.00 45.34 96 ALA A CA 1
ATOM 738 C C . ALA A 1 96 ? 14.881 21.952 12.416 1.00 45.34 96 ALA A C 1
ATOM 740 O O . ALA A 1 96 ? 15.426 23.057 12.400 1.00 45.34 96 ALA A O 1
ATOM 741 N N . SER A 1 97 ? 15.571 20.824 12.574 1.00 41.12 97 SER A N 1
ATOM 742 C CA . SER A 1 97 ? 17.013 20.778 12.353 1.00 41.12 97 SER A CA 1
ATOM 743 C C . SER A 1 97 ? 17.261 20.739 10.851 1.00 41.12 97 SER A C 1
ATOM 745 O O . SER A 1 97 ? 17.412 19.691 10.233 1.00 41.12 97 SER A O 1
ATOM 747 N N . SER A 1 98 ? 17.258 21.934 10.265 1.00 52.00 98 SER A N 1
ATOM 748 C CA . SER A 1 98 ? 17.959 22.214 9.022 1.00 52.00 98 SER A CA 1
ATOM 749 C C . SER A 1 98 ? 19.453 22.291 9.338 1.00 52.00 98 SER A C 1
ATOM 751 O O . SER A 1 98 ? 19.960 23.366 9.655 1.00 52.00 98 SER A O 1
ATOM 753 N N . GLU A 1 99 ? 20.169 21.175 9.210 1.00 47.47 99 GLU A N 1
ATOM 754 C CA . GLU A 1 99 ? 21.606 21.216 8.937 1.00 47.47 99 GLU A CA 1
ATOM 755 C C . GLU A 1 99 ? 21.856 20.770 7.499 1.00 47.47 99 GLU A C 1
ATOM 757 O O . GLU A 1 99 ? 21.774 19.597 7.134 1.00 47.47 99 GLU A O 1
ATOM 762 N N . GLY A 1 100 ? 22.136 21.770 6.663 1.00 46.62 100 GLY A N 1
ATOM 763 C CA . GLY A 1 100 ? 22.645 21.582 5.320 1.00 46.62 100 GLY A CA 1
ATOM 764 C C . GLY A 1 100 ? 24.043 20.972 5.361 1.00 46.62 100 GLY A C 1
ATOM 765 O O . GLY A 1 100 ? 24.981 21.562 5.891 1.00 46.62 100 GLY A O 1
ATOM 766 N N . GLY A 1 101 ? 24.176 19.808 4.733 1.00 37.38 101 GLY A N 1
ATOM 767 C CA . GLY A 1 101 ? 25.447 19.153 4.454 1.00 37.38 101 GLY A CA 1
ATOM 768 C C . GLY A 1 101 ? 25.322 18.272 3.213 1.00 37.38 101 GLY A C 1
ATOM 769 O O . GLY A 1 101 ? 24.905 17.123 3.302 1.00 37.38 101 GLY A O 1
ATOM 770 N N . ASN A 1 102 ? 25.635 18.849 2.050 1.00 48.41 102 ASN A N 1
ATOM 771 C CA . ASN A 1 102 ? 25.827 18.240 0.727 1.00 48.41 102 ASN A CA 1
ATOM 772 C C . ASN A 1 102 ? 25.706 16.702 0.623 1.00 48.41 102 ASN A C 1
ATOM 774 O O . ASN A 1 102 ? 26.718 16.022 0.738 1.00 48.41 102 ASN A O 1
ATOM 778 N N . THR A 1 103 ? 24.537 16.159 0.251 1.00 42.59 103 THR A N 1
ATOM 779 C CA . THR A 1 103 ? 24.423 14.881 -0.497 1.00 42.59 103 THR A CA 1
ATOM 780 C C . THR A 1 103 ? 23.101 14.811 -1.287 1.00 42.59 103 THR A C 1
ATOM 782 O O . THR A 1 103 ? 22.206 14.033 -0.978 1.00 42.59 103 THR A O 1
ATOM 785 N N . ALA A 1 104 ? 22.972 15.608 -2.352 1.00 47.69 104 ALA A N 1
ATOM 786 C CA . ALA A 1 104 ? 21.757 15.681 -3.183 1.00 47.69 104 ALA A CA 1
ATOM 787 C C . ALA A 1 104 ? 21.328 14.357 -3.871 1.00 47.69 104 ALA A C 1
ATOM 789 O O . ALA A 1 104 ? 20.242 14.302 -4.424 1.00 47.69 104 ALA A O 1
ATOM 790 N N . ASN A 1 105 ? 22.128 13.282 -3.806 1.00 48.12 105 ASN A N 1
ATOM 791 C CA . ASN A 1 105 ? 21.819 11.989 -4.439 1.00 48.12 105 ASN A CA 1
ATOM 792 C C . ASN A 1 105 ? 21.320 10.896 -3.478 1.00 48.12 105 ASN A C 1
ATOM 794 O O . ASN A 1 105 ? 20.966 9.813 -3.936 1.00 48.12 105 ASN A O 1
ATOM 798 N N . ARG A 1 106 ? 21.335 11.107 -2.152 1.00 47.62 106 ARG A N 1
ATOM 799 C CA . ARG A 1 106 ? 20.957 10.053 -1.185 1.00 47.62 106 ARG A CA 1
ATOM 800 C C . ARG A 1 106 ? 19.500 10.153 -0.725 1.00 47.62 106 ARG A C 1
ATOM 802 O O . ARG A 1 106 ? 18.927 9.129 -0.369 1.00 47.62 106 ARG A O 1
ATOM 809 N N . SER A 1 107 ? 18.905 11.344 -0.780 1.00 54.00 107 SER A N 1
ATOM 810 C CA . SER A 1 107 ? 17.484 11.568 -0.494 1.00 54.00 107 SER A CA 1
ATOM 811 C C . SER A 1 107 ? 16.588 11.005 -1.594 1.00 54.00 107 SER A C 1
ATOM 813 O O . SER A 1 107 ? 15.650 10.292 -1.278 1.00 54.00 107 SER A O 1
ATOM 815 N N . GLU A 1 108 ? 16.908 11.221 -2.874 1.00 51.16 108 GLU A N 1
ATOM 816 C CA . GLU A 1 108 ? 16.096 10.685 -3.979 1.00 51.16 108 GLU A CA 1
ATOM 817 C C . GLU A 1 108 ? 16.045 9.155 -3.971 1.00 51.16 108 GLU A C 1
ATOM 819 O O . GLU A 1 108 ? 14.984 8.580 -4.152 1.00 51.16 108 GLU A O 1
ATOM 824 N N . VAL A 1 109 ? 17.158 8.469 -3.694 1.00 54.19 109 VAL A N 1
ATOM 825 C CA . VAL A 1 109 ? 17.182 6.995 -3.659 1.00 54.19 109 VAL A CA 1
ATOM 826 C C . VAL A 1 109 ? 16.427 6.440 -2.443 1.00 54.19 109 VAL A C 1
ATOM 828 O O . VAL A 1 109 ? 15.862 5.352 -2.528 1.00 54.19 109 VAL A O 1
ATOM 831 N N . HIS A 1 110 ? 16.402 7.174 -1.325 1.00 55.12 110 HIS A N 1
ATOM 832 C CA . HIS A 1 110 ? 15.625 6.800 -0.141 1.00 55.12 110 HIS A CA 1
ATOM 833 C C . HIS A 1 110 ? 14.129 7.024 -0.371 1.00 55.12 110 HIS A C 1
ATOM 835 O O . HIS A 1 110 ? 13.367 6.082 -0.221 1.00 55.12 110 HIS A O 1
ATOM 841 N N . LEU A 1 111 ? 13.744 8.197 -0.882 1.00 56.94 111 LEU A N 1
ATOM 842 C CA . LEU A 1 111 ? 12.362 8.529 -1.234 1.00 56.94 111 LEU A CA 1
ATOM 843 C C . LEU A 1 111 ? 11.816 7.604 -2.327 1.00 56.94 111 LEU A C 1
ATOM 845 O O . LEU A 1 111 ? 10.695 7.130 -2.234 1.00 56.94 111 LEU A O 1
ATOM 849 N N . VAL A 1 112 ? 12.618 7.272 -3.343 1.00 57.31 112 VAL A N 1
ATOM 850 C CA . VAL A 1 112 ? 12.235 6.305 -4.387 1.00 57.31 112 VAL A CA 1
ATOM 851 C C . VAL A 1 112 ? 12.124 4.886 -3.823 1.00 57.31 112 VAL A C 1
ATOM 853 O O . VAL A 1 112 ? 11.361 4.083 -4.355 1.00 57.31 112 VAL A O 1
ATOM 856 N N . ARG A 1 113 ? 12.875 4.542 -2.768 1.00 56.62 113 ARG A N 1
ATOM 857 C CA . ARG A 1 113 ? 12.754 3.245 -2.088 1.00 56.62 113 ARG A CA 1
ATOM 858 C C . ARG A 1 113 ? 11.522 3.199 -1.186 1.00 56.62 113 ARG A C 1
ATOM 860 O O . ARG A 1 113 ? 10.814 2.208 -1.269 1.00 56.62 113 ARG A O 1
ATOM 867 N N . GLU A 1 114 ? 11.261 4.237 -0.400 1.00 55.28 114 GLU A N 1
ATOM 868 C CA . GLU A 1 114 ? 10.070 4.371 0.453 1.00 55.28 114 GLU A CA 1
ATOM 869 C C . GLU A 1 114 ? 8.796 4.412 -0.396 1.00 55.28 114 GLU A C 1
ATOM 871 O O . GLU A 1 114 ? 7.928 3.567 -0.226 1.00 55.28 114 GLU A O 1
ATOM 876 N N . MET A 1 115 ? 8.750 5.253 -1.433 1.00 58.84 115 MET A N 1
ATOM 877 C CA . MET A 1 115 ? 7.637 5.309 -2.390 1.00 58.84 115 MET A CA 1
ATOM 878 C C . MET A 1 115 ? 7.409 3.964 -3.098 1.00 58.84 115 MET A C 1
ATOM 880 O O . MET A 1 115 ? 6.279 3.578 -3.395 1.00 58.84 115 MET A O 1
ATOM 884 N N . ARG A 1 116 ? 8.490 3.231 -3.396 1.00 58.91 116 ARG A N 1
ATOM 885 C CA . ARG A 1 116 ? 8.391 1.889 -3.975 1.00 58.91 116 ARG A CA 1
ATOM 886 C C . ARG A 1 116 ? 7.807 0.903 -2.959 1.00 58.91 116 ARG A C 1
ATOM 888 O O . ARG A 1 116 ? 6.963 0.107 -3.351 1.00 58.91 116 ARG A O 1
ATOM 895 N N . ASP A 1 117 ? 8.263 0.931 -1.712 1.00 61.97 117 ASP A N 1
ATOM 896 C CA . ASP A 1 117 ? 7.814 0.028 -0.645 1.00 61.97 117 ASP A CA 1
ATOM 897 C C . ASP A 1 117 ? 6.339 0.267 -0.290 1.00 61.97 117 ASP A C 1
ATOM 899 O O . ASP A 1 117 ? 5.559 -0.679 -0.265 1.00 61.97 117 ASP A O 1
ATOM 903 N N . GLU A 1 118 ? 5.918 1.531 -0.187 1.00 63.16 118 GLU A N 1
ATOM 904 C CA . GLU A 1 118 ? 4.521 1.932 0.028 1.00 63.16 118 GLU A CA 1
ATOM 905 C C . GLU A 1 118 ? 3.594 1.447 -1.095 1.00 63.16 118 GLU A C 1
ATOM 907 O O . GLU A 1 118 ? 2.521 0.906 -0.827 1.00 63.16 118 GLU A O 1
ATOM 912 N N . MET A 1 119 ? 4.026 1.562 -2.357 1.00 62.22 119 MET A N 1
ATOM 913 C CA . MET A 1 119 ? 3.272 1.044 -3.505 1.00 62.22 119 MET A CA 1
ATOM 914 C C . MET A 1 119 ? 3.111 -0.484 -3.434 1.00 62.22 119 MET A C 1
ATOM 916 O O . MET A 1 119 ? 2.049 -1.020 -3.765 1.00 62.22 119 MET A O 1
ATOM 920 N N . TYR A 1 120 ? 4.156 -1.208 -3.016 1.00 61.12 120 TYR A N 1
ATOM 921 C CA . TYR A 1 120 ? 4.086 -2.662 -2.852 1.00 61.12 120 TYR A CA 1
ATOM 922 C C . TYR A 1 120 ? 3.214 -3.056 -1.657 1.00 61.12 120 TYR A C 1
ATOM 924 O O . TYR A 1 120 ? 2.415 -3.984 -1.780 1.00 61.12 120 TYR A O 1
ATOM 932 N N . GLU A 1 121 ? 3.299 -2.337 -0.543 1.00 65.19 121 GLU A N 1
ATOM 933 C CA . GLU A 1 121 ? 2.489 -2.594 0.644 1.00 65.19 121 GLU A CA 1
ATOM 934 C C . GLU A 1 121 ? 0.996 -2.327 0.375 1.00 65.19 121 GLU A C 1
ATOM 936 O O . GLU A 1 121 ? 0.154 -3.184 0.666 1.00 65.19 121 GLU A O 1
ATOM 941 N N . GLU A 1 122 ? 0.654 -1.239 -0.326 1.00 64.56 122 GLU A N 1
ATOM 942 C CA . GLU A 1 122 ? -0.715 -0.941 -0.780 1.00 64.56 122 GLU A CA 1
ATOM 943 C C . GLU A 1 122 ? -1.286 -2.046 -1.692 1.00 64.56 122 GLU A C 1
ATOM 945 O O . GLU A 1 122 ? -2.459 -2.433 -1.586 1.00 64.56 122 GLU A O 1
ATOM 950 N N . CYS A 1 123 ? -0.449 -2.621 -2.563 1.00 67.88 123 CYS A N 1
ATOM 951 C CA . CYS A 1 123 ? -0.840 -3.742 -3.420 1.00 67.88 123 CYS A CA 1
ATOM 952 C C . CYS A 1 123 ? -1.090 -5.042 -2.633 1.00 67.88 123 CYS A C 1
ATOM 954 O O . CYS A 1 123 ? -1.862 -5.888 -3.092 1.00 67.88 123 CYS A O 1
ATOM 956 N N . THR A 1 124 ? -0.483 -5.215 -1.453 1.00 76.19 124 THR A N 1
ATOM 957 C CA . THR A 1 124 ? -0.662 -6.420 -0.618 1.00 76.19 124 THR A CA 1
ATOM 958 C C . THR A 1 124 ? -1.864 -6.356 0.321 1.00 76.19 124 THR A C 1
ATOM 960 O O . THR A 1 124 ? -2.391 -7.405 0.702 1.00 76.19 124 THR A O 1
ATOM 963 N N . MET A 1 125 ? -2.345 -5.156 0.661 1.00 85.00 125 MET A N 1
ATOM 964 C CA . MET A 1 125 ? -3.485 -4.989 1.564 1.00 85.00 125 MET A CA 1
ATOM 965 C C . MET A 1 125 ? -4.785 -5.530 0.927 1.00 85.00 125 MET A C 1
ATOM 967 O O . MET A 1 125 ? -5.085 -5.235 -0.238 1.00 85.00 125 MET A O 1
ATOM 971 N N . PRO A 1 126 ? -5.581 -6.343 1.646 1.00 90.12 126 PRO A N 1
ATOM 972 C CA . PRO A 1 126 ? -6.855 -6.838 1.136 1.00 90.12 126 PRO A CA 1
ATOM 973 C C . PRO A 1 126 ? -7.889 -5.707 1.069 1.00 90.12 126 PRO A C 1
ATOM 975 O O . PRO A 1 126 ? -7.946 -4.850 1.945 1.00 90.12 126 PRO A O 1
ATOM 978 N N . ALA A 1 127 ? -8.749 -5.727 0.049 1.00 93.12 127 ALA A N 1
ATOM 979 C CA . ALA A 1 127 ? -9.855 -4.778 -0.026 1.00 93.12 127 ALA A CA 1
ATOM 980 C C . ALA A 1 127 ? -10.939 -5.135 1.006 1.00 93.12 127 ALA A C 1
ATOM 982 O O . ALA A 1 127 ? -11.398 -6.277 1.069 1.00 93.12 127 ALA A O 1
ATOM 983 N N . LEU A 1 128 ? -11.369 -4.145 1.786 1.00 95.12 128 LEU A N 1
ATOM 984 C CA . LEU A 1 128 ? -12.467 -4.240 2.751 1.00 95.12 128 LEU A CA 1
ATOM 985 C C . LEU A 1 128 ? -13.843 -4.087 2.088 1.00 95.12 128 LEU A C 1
ATOM 987 O O . LEU A 1 128 ? -14.858 -4.461 2.676 1.00 95.12 128 LEU A O 1
ATOM 991 N N . GLY A 1 129 ? -13.882 -3.519 0.882 1.00 95.19 129 GLY A N 1
ATOM 992 C CA . GLY A 1 129 ? -15.097 -3.271 0.116 1.00 95.19 129 GLY A CA 1
ATOM 993 C C . GLY A 1 129 ? -14.830 -2.407 -1.112 1.00 95.19 129 GLY A C 1
ATOM 994 O O . GLY A 1 129 ? -13.689 -2.286 -1.562 1.00 95.19 129 GLY A O 1
ATOM 995 N N . THR A 1 130 ? -15.888 -1.793 -1.632 1.00 95.38 130 THR A N 1
ATOM 996 C CA . THR A 1 130 ? -15.836 -0.865 -2.764 1.00 95.38 130 THR A CA 1
ATOM 997 C C . THR A 1 130 ? -16.414 0.486 -2.354 1.00 95.38 130 THR A C 1
ATOM 999 O O . THR A 1 130 ? -17.307 0.567 -1.507 1.00 95.38 130 THR A O 1
ATOM 1002 N N . ALA A 1 131 ? -15.869 1.554 -2.921 1.00 94.75 131 ALA A N 1
ATOM 1003 C CA . ALA A 1 131 ? -16.281 2.929 -2.704 1.00 94.75 131 ALA A CA 1
ATOM 1004 C C . ALA A 1 131 ? -16.640 3.552 -4.054 1.00 94.75 131 ALA A C 1
ATOM 1006 O O . ALA A 1 131 ? -15.885 3.428 -5.014 1.00 94.75 131 ALA A O 1
ATOM 1007 N N . LEU A 1 132 ? -17.794 4.216 -4.121 1.00 95.88 132 LEU A N 1
ATOM 1008 C CA . LEU A 1 132 ? -18.244 4.927 -5.313 1.00 95.88 132 LEU A CA 1
ATOM 1009 C C . LEU A 1 132 ? -18.011 6.424 -5.120 1.00 95.88 132 LEU A C 1
ATOM 1011 O O . LEU A 1 132 ? -18.560 7.024 -4.191 1.00 95.88 132 LEU A O 1
ATOM 1015 N N . ALA A 1 133 ? -17.234 7.029 -6.009 1.00 95.44 133 ALA A N 1
ATOM 1016 C CA . ALA A 1 133 ? -17.031 8.466 -6.034 1.00 95.44 133 ALA A CA 1
ATOM 1017 C C . ALA A 1 133 ? -18.338 9.164 -6.437 1.00 95.44 133 ALA A C 1
ATOM 1019 O O . ALA A 1 133 ? -18.793 9.059 -7.570 1.00 95.44 133 ALA A O 1
ATOM 1020 N N . GLN A 1 134 ? -18.972 9.881 -5.511 1.00 96.06 134 GLN A N 1
ATOM 1021 C CA . GLN A 1 134 ? -20.186 10.653 -5.822 1.00 96.06 134 GLN A CA 1
ATOM 1022 C C . GLN A 1 134 ? -19.889 11.964 -6.548 1.00 96.06 134 GLN A C 1
ATOM 1024 O O . GLN A 1 134 ? -20.779 12.543 -7.155 1.00 96.06 134 GLN A O 1
ATOM 1029 N N . PHE A 1 135 ? -18.650 12.439 -6.462 1.00 95.75 135 PHE A N 1
ATOM 1030 C CA . PHE A 1 135 ? -18.210 13.680 -7.073 1.00 95.75 135 PHE A CA 1
ATOM 1031 C C . PHE A 1 135 ? -16.826 13.487 -7.666 1.00 95.75 135 PHE A C 1
ATOM 1033 O O . PHE A 1 135 ? -16.035 12.670 -7.193 1.00 95.75 135 PHE A O 1
ATOM 1040 N N . SER A 1 136 ? -16.538 14.283 -8.687 1.00 94.94 136 SER A N 1
ATOM 1041 C CA . SER A 1 136 ? -15.207 14.336 -9.274 1.00 94.94 136 SER A CA 1
ATOM 1042 C C . SER A 1 136 ? -14.262 15.114 -8.361 1.00 94.94 136 SER A C 1
ATOM 1044 O O . SER A 1 136 ? -14.633 16.144 -7.796 1.00 94.94 136 SER A O 1
ATOM 1046 N N . PHE A 1 137 ? -13.029 14.645 -8.256 1.00 94.44 137 PHE A N 1
ATOM 1047 C CA . PHE A 1 137 ? -11.957 15.280 -7.512 1.00 94.44 137 PHE A CA 1
ATOM 1048 C C . PHE A 1 137 ? -10.662 15.146 -8.310 1.00 94.44 137 PHE A C 1
ATOM 1050 O O . PHE A 1 137 ? -10.295 14.056 -8.725 1.00 94.44 137 PHE A O 1
ATOM 1057 N N . GLU A 1 138 ? -9.963 16.245 -8.565 1.00 93.56 138 GLU A N 1
ATOM 1058 C CA . GLU A 1 138 ? -8.797 16.232 -9.460 1.00 93.56 138 GLU A CA 1
ATOM 1059 C C . GLU A 1 138 ? -7.566 15.562 -8.822 1.00 93.56 138 GLU A C 1
ATOM 1061 O O . GLU A 1 138 ? -6.714 15.016 -9.521 1.00 93.56 138 GLU A O 1
ATOM 1066 N N . GLY A 1 139 ? -7.498 15.534 -7.487 1.00 90.75 139 GLY A N 1
ATOM 1067 C CA . GLY A 1 139 ? -6.262 15.207 -6.782 1.00 90.75 139 GLY A CA 1
ATOM 1068 C C . GLY A 1 139 ? -5.221 16.314 -6.937 1.00 90.75 139 GLY A C 1
ATOM 1069 O O . GLY A 1 139 ? -5.516 17.411 -7.408 1.00 90.75 139 GLY A O 1
ATOM 1070 N N . GLY A 1 140 ? -3.989 16.034 -6.514 1.00 84.88 140 GLY A N 1
ATOM 1071 C CA . GLY A 1 140 ? -2.847 16.935 -6.720 1.00 84.88 140 GLY A CA 1
ATOM 1072 C C . GLY A 1 140 ? -2.139 17.375 -5.442 1.00 84.88 140 GLY A C 1
ATOM 1073 O O . GLY A 1 140 ? -1.074 17.981 -5.518 1.00 84.88 140 GLY A O 1
ATOM 1074 N N . THR A 1 141 ? -2.682 17.032 -4.276 1.00 87.00 141 THR A N 1
ATOM 1075 C CA . THR A 1 141 ? -1.948 17.072 -3.008 1.00 87.00 141 THR A CA 1
ATOM 1076 C C . THR A 1 141 ? -1.386 15.690 -2.684 1.00 87.00 141 THR A C 1
ATOM 1078 O O . THR A 1 141 ? -1.958 14.669 -3.072 1.00 87.00 141 THR A O 1
ATOM 1081 N N . GLU A 1 142 ? -0.259 15.650 -1.981 1.00 87.38 142 GLU A N 1
ATOM 1082 C CA . GLU A 1 142 ? 0.347 14.403 -1.507 1.00 87.38 142 GLU A CA 1
ATOM 1083 C C . GLU A 1 142 ? -0.662 13.573 -0.697 1.00 87.38 142 GLU A C 1
ATOM 1085 O O . GLU A 1 142 ? -1.489 14.126 0.028 1.00 87.38 142 GLU A O 1
ATOM 1090 N N . GLY A 1 143 ? -0.646 12.252 -0.883 1.00 86.88 143 GLY A N 1
ATOM 1091 C CA . GLY A 1 143 ? -1.591 11.337 -0.235 1.00 86.88 143 GLY A CA 1
ATOM 1092 C C . GLY A 1 143 ? -3.019 11.374 -0.792 1.00 86.88 143 GLY A C 1
ATOM 1093 O O . GLY A 1 143 ? -3.893 10.698 -0.257 1.00 86.88 143 GLY A O 1
ATOM 1094 N N . THR A 1 144 ? -3.283 12.131 -1.865 1.00 92.00 144 THR A N 1
ATOM 1095 C CA . THR A 1 144 ? -4.611 12.179 -2.493 1.00 92.00 144 THR A CA 1
ATOM 1096 C C . THR A 1 144 ? -4.631 11.523 -3.863 1.00 92.00 144 THR A C 1
ATOM 1098 O O . THR A 1 144 ? -3.689 11.629 -4.647 1.00 92.00 144 THR A O 1
ATOM 1101 N N . ILE A 1 145 ? -5.749 10.871 -4.167 1.00 91.06 145 ILE A N 1
ATOM 1102 C CA . ILE A 1 145 ? -6.012 10.256 -5.462 1.00 91.06 145 ILE A CA 1
ATOM 1103 C C . ILE A 1 145 ? -7.123 11.038 -6.158 1.00 91.06 145 ILE A C 1
ATOM 1105 O O . ILE A 1 145 ? -8.193 11.252 -5.591 1.00 91.06 145 ILE A O 1
ATOM 1109 N N . GLY A 1 146 ? -6.867 11.497 -7.384 1.00 93.44 146 GLY A N 1
ATOM 1110 C CA . GLY A 1 146 ? -7.930 12.057 -8.219 1.00 93.44 146 GLY A CA 1
ATOM 1111 C C . GLY A 1 146 ? -8.954 10.976 -8.563 1.00 93.44 146 GLY A C 1
ATOM 1112 O O . GLY A 1 146 ? -8.576 9.817 -8.695 1.00 93.44 146 GLY A O 1
ATOM 1113 N N . MET A 1 147 ? -10.224 11.328 -8.709 1.00 94.62 147 MET A N 1
ATOM 1114 C CA . MET A 1 147 ? -11.324 10.429 -9.056 1.00 94.62 147 MET A CA 1
ATOM 1115 C C . MET A 1 147 ? -12.390 11.149 -9.889 1.00 94.62 147 MET A C 1
ATOM 1117 O O . MET A 1 147 ? -12.554 12.364 -9.783 1.00 94.62 147 MET A O 1
ATOM 1121 N N . GLN A 1 148 ? -13.136 10.417 -10.709 1.00 95.56 148 GLN A N 1
ATOM 1122 C CA . GLN A 1 148 ? -14.298 10.942 -11.437 1.00 95.56 148 GLN A CA 1
ATOM 1123 C C . GLN A 1 148 ? -15.609 10.554 -10.751 1.00 95.56 148 GLN A C 1
ATOM 1125 O O . GLN A 1 148 ? -15.699 9.513 -10.110 1.00 95.56 148 GLN A O 1
ATOM 1130 N N . GLU A 1 149 ? -16.649 11.373 -10.910 1.00 96.31 149 GLU A N 1
ATOM 1131 C CA . GLU A 1 149 ? -17.999 11.001 -10.475 1.00 96.31 149 GLU A CA 1
ATOM 1132 C C . GLU A 1 149 ? -18.427 9.674 -11.128 1.00 96.31 149 GLU A C 1
ATOM 1134 O O . GLU A 1 149 ? -18.344 9.497 -12.342 1.00 96.31 149 GLU A O 1
ATOM 1139 N N . GLY A 1 150 ? -18.871 8.732 -10.300 1.00 95.56 150 GLY A N 1
ATOM 1140 C CA . GLY A 1 150 ? -19.207 7.367 -10.685 1.00 95.56 150 GLY A CA 1
ATOM 1141 C C . GLY A 1 150 ? -18.021 6.396 -10.741 1.00 95.56 150 GLY A C 1
ATOM 1142 O O . GLY A 1 150 ? -18.247 5.222 -11.027 1.00 95.56 150 GLY A O 1
ATOM 1143 N N . GLU A 1 151 ? -16.783 6.829 -10.469 1.00 95.12 151 GLU A N 1
ATOM 1144 C CA . GLU A 1 151 ? -15.621 5.930 -10.402 1.00 95.12 151 GLU A CA 1
ATOM 1145 C C . GLU A 1 151 ? -15.727 5.007 -9.181 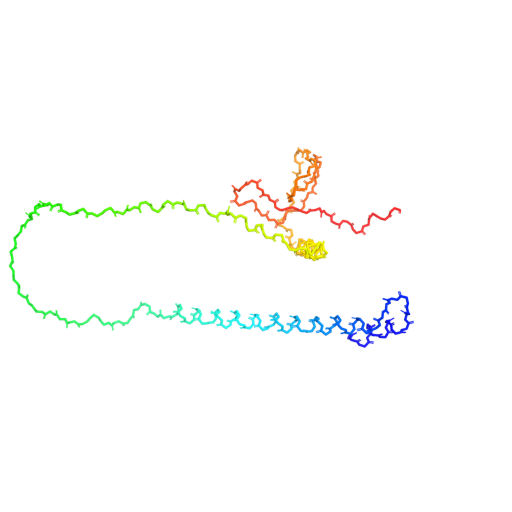1.00 95.12 151 GLU A C 1
ATOM 1147 O O . GLU A 1 151 ? -15.997 5.449 -8.062 1.00 95.12 151 GLU A O 1
ATOM 1152 N N . GLU A 1 152 ? -15.515 3.709 -9.400 1.00 95.38 152 GLU A N 1
ATOM 1153 C CA . GLU A 1 152 ? -15.489 2.712 -8.336 1.00 95.38 152 GLU A CA 1
ATOM 1154 C C . GLU A 1 152 ? -14.042 2.407 -7.933 1.00 95.38 152 GLU A C 1
ATOM 1156 O O . GLU A 1 152 ? -13.211 2.018 -8.757 1.00 95.38 152 GLU A O 1
ATOM 1161 N N . LEU A 1 153 ? -13.751 2.564 -6.646 1.00 93.94 153 LEU A N 1
ATOM 1162 C CA . LEU A 1 153 ? -12.445 2.344 -6.036 1.00 93.94 153 LEU A CA 1
ATOM 1163 C C . LEU A 1 153 ? -12.539 1.221 -5.001 1.00 93.94 153 LEU A C 1
ATOM 1165 O O . LEU A 1 153 ? -13.583 0.984 -4.395 1.00 93.94 153 LEU A O 1
ATOM 1169 N N . LEU A 1 154 ? -11.436 0.524 -4.768 1.00 94.62 154 LEU A N 1
ATOM 1170 C CA . LEU A 1 154 ? -11.341 -0.491 -3.726 1.00 94.62 154 LEU A CA 1
ATOM 1171 C C . LEU A 1 154 ? -11.034 0.180 -2.389 1.00 94.62 154 LEU A C 1
ATOM 1173 O O . LEU A 1 154 ? -10.033 0.880 -2.273 1.00 94.62 154 LEU A O 1
ATOM 1177 N N . LEU A 1 155 ? -11.863 -0.071 -1.377 1.00 94.94 155 LEU A N 1
ATOM 1178 C CA . LEU A 1 155 ? -11.647 0.408 -0.014 1.00 94.94 155 LEU A CA 1
ATOM 1179 C C . LEU A 1 155 ? -10.580 -0.446 0.671 1.00 94.94 155 LEU A C 1
ATOM 1181 O O . LEU A 1 155 ? -10.748 -1.661 0.774 1.00 94.94 155 LEU A O 1
ATOM 1185 N N . ILE A 1 156 ? -9.516 0.179 1.161 1.00 94.62 156 ILE A N 1
ATOM 1186 C CA . ILE A 1 156 ? -8.381 -0.502 1.797 1.00 94.62 156 ILE A CA 1
ATOM 1187 C C . ILE A 1 156 ? -8.418 -0.355 3.315 1.00 94.62 156 ILE A C 1
ATOM 1189 O O . ILE A 1 156 ? -8.115 -1.304 4.031 1.00 94.62 156 ILE A O 1
ATOM 1193 N N . GLU A 1 157 ? -8.869 0.793 3.808 1.00 94.00 157 GLU A N 1
ATOM 1194 C CA . GLU A 1 157 ? -8.927 1.105 5.235 1.00 94.00 157 GLU A CA 1
ATOM 1195 C C . GLU A 1 157 ? -10.194 1.906 5.541 1.00 94.00 157 GLU A C 1
ATOM 1197 O O . GLU A 1 157 ? -10.623 2.710 4.716 1.00 94.00 157 GLU A O 1
ATOM 1202 N N . ARG A 1 158 ? -10.831 1.690 6.697 1.00 94.19 158 ARG A N 1
ATOM 1203 C CA . ARG A 1 158 ? -12.013 2.485 7.076 1.00 94.19 158 ARG A CA 1
ATOM 1204 C C . ARG A 1 158 ? -11.577 3.836 7.638 1.00 94.19 158 ARG A C 1
ATOM 1206 O O . ARG A 1 158 ? -10.551 3.912 8.292 1.00 94.19 158 ARG A O 1
ATOM 1213 N N . ASP A 1 159 ? -12.403 4.852 7.426 1.00 95.00 159 ASP A N 1
ATOM 1214 C CA . ASP A 1 159 ? -12.278 6.142 8.109 1.00 95.00 159 ASP A CA 1
ATOM 1215 C C . ASP A 1 159 ? -12.432 5.951 9.630 1.00 95.00 159 ASP A C 1
ATOM 1217 O O . ASP A 1 159 ? -13.424 5.374 10.094 1.00 95.00 159 A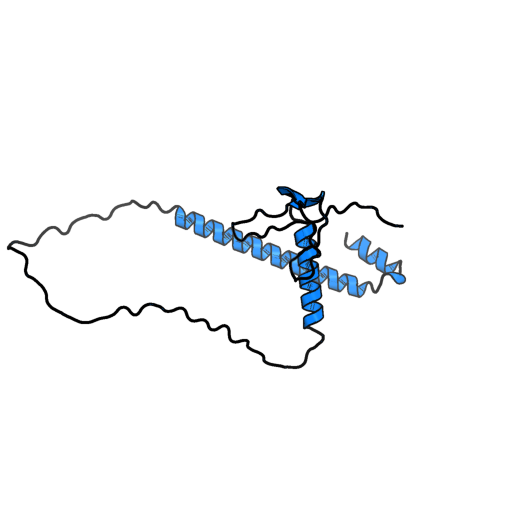SP A O 1
ATOM 1221 N N . GLU A 1 160 ? -11.439 6.412 10.394 1.00 95.81 160 GLU A N 1
ATOM 1222 C CA . GLU A 1 160 ? -11.420 6.364 11.864 1.00 95.81 160 GLU A CA 1
ATOM 1223 C C . GLU A 1 160 ? -12.030 7.624 12.513 1.00 95.81 160 GLU A C 1
ATOM 1225 O O . GLU A 1 160 ? -12.059 7.753 13.739 1.00 95.81 160 GLU A O 1
ATOM 1230 N N . GLY A 1 161 ? -12.580 8.534 11.704 1.00 95.06 161 GLY A N 1
ATOM 1231 C CA . GLY A 1 161 ? -13.252 9.763 12.123 1.00 95.06 161 GLY A CA 1
ATOM 1232 C C . GLY A 1 161 ? -12.483 11.044 11.797 1.00 95.06 161 GLY A C 1
ATOM 1233 O O . GLY A 1 161 ? -12.848 12.107 12.304 1.00 95.06 161 GLY A O 1
ATOM 1234 N N . ASP A 1 162 ? -11.433 10.963 10.981 1.00 92.31 162 ASP A N 1
ATOM 1235 C CA . ASP A 1 162 ? -10.659 12.107 10.489 1.00 92.31 162 ASP A CA 1
ATOM 1236 C C . ASP A 1 162 ? -11.152 12.607 9.118 1.00 92.31 162 ASP A C 1
ATOM 1238 O O . ASP A 1 162 ? -10.771 13.696 8.678 1.00 92.31 162 ASP A O 1
ATOM 1242 N N . GLY A 1 163 ? -12.052 11.851 8.480 1.00 93.62 163 GLY A N 1
ATOM 1243 C CA . GLY A 1 163 ? -12.642 12.179 7.188 1.00 93.62 163 GLY A CA 1
ATOM 1244 C C . GLY A 1 163 ? -11.801 11.730 5.996 1.00 93.62 163 GLY A C 1
ATOM 1245 O O . GLY A 1 163 ? -12.127 12.102 4.866 1.00 93.62 163 GLY A O 1
ATOM 1246 N N . TRP A 1 164 ? -10.751 10.934 6.220 1.00 93.12 164 TRP A N 1
ATOM 1247 C CA . TRP A 1 164 ? -9.933 10.346 5.166 1.00 93.12 164 TRP A CA 1
ATOM 1248 C C . TRP A 1 164 ? -10.044 8.826 5.179 1.00 93.12 164 TRP A C 1
ATOM 1250 O O . TRP A 1 164 ? -10.284 8.173 6.189 1.00 93.12 164 TRP A O 1
ATOM 1260 N N . THR A 1 165 ? -9.899 8.231 4.003 1.00 94.44 165 THR A N 1
ATOM 1261 C CA . THR A 1 165 ? -9.917 6.780 3.850 1.00 94.44 165 THR A CA 1
ATOM 1262 C C . THR A 1 165 ? -8.934 6.377 2.770 1.00 94.44 165 THR A C 1
ATOM 1264 O O . THR A 1 165 ? -8.743 7.090 1.781 1.00 94.44 165 THR A O 1
ATOM 1267 N N . ARG A 1 166 ? -8.295 5.223 2.962 1.00 93.38 166 ARG A N 1
ATOM 1268 C CA . ARG A 1 166 ? -7.369 4.668 1.983 1.00 93.38 166 ARG A CA 1
ATOM 1269 C C . ARG A 1 166 ? -8.140 3.866 0.948 1.00 93.38 166 ARG A C 1
ATOM 1271 O O . ARG A 1 166 ? -8.882 2.940 1.289 1.00 93.38 166 ARG A O 1
ATOM 1278 N N . VAL A 1 167 ? -7.924 4.191 -0.320 1.00 94.19 167 VAL A N 1
ATOM 1279 C CA . VAL A 1 167 ? -8.543 3.518 -1.463 1.00 94.19 167 VAL A CA 1
ATOM 1280 C C . VAL A 1 167 ? -7.505 3.243 -2.543 1.00 94.19 167 VAL A C 1
ATOM 1282 O O . VAL A 1 167 ? -6.530 3.977 -2.650 1.00 94.19 167 VAL A O 1
ATOM 1285 N N . ARG A 1 168 ? -7.740 2.223 -3.372 1.00 92.25 168 ARG A N 1
ATOM 1286 C CA . ARG A 1 168 ? -6.896 1.904 -4.534 1.00 92.25 168 ARG A CA 1
ATOM 1287 C C . ARG A 1 168 ? -7.730 1.674 -5.788 1.00 92.25 168 ARG A C 1
ATOM 1289 O O . ARG A 1 168 ? -8.891 1.270 -5.707 1.00 92.25 168 ARG A O 1
ATOM 1296 N N . ARG A 1 169 ? -7.134 1.865 -6.965 1.00 91.25 169 ARG A N 1
ATOM 1297 C CA . ARG A 1 169 ? -7.785 1.527 -8.241 1.00 91.25 169 ARG A CA 1
ATOM 1298 C C . ARG A 1 169 ? -7.779 0.028 -8.504 1.00 91.25 169 ARG A C 1
ATOM 1300 O O . ARG A 1 169 ? -6.896 -0.703 -8.057 1.00 91.25 169 ARG A O 1
ATOM 1307 N N . TYR A 1 170 ? -8.749 -0.418 -9.293 1.00 86.25 170 TYR A N 1
ATOM 1308 C CA . TYR A 1 170 ? -8.704 -1.744 -9.888 1.00 86.25 170 TYR A CA 1
ATOM 1309 C C . TYR A 1 170 ? -7.516 -1.834 -10.848 1.00 86.25 170 TYR A C 1
ATOM 1311 O O . TYR A 1 170 ? -7.456 -1.128 -11.853 1.00 86.25 170 TYR A O 1
ATOM 1319 N N . VAL 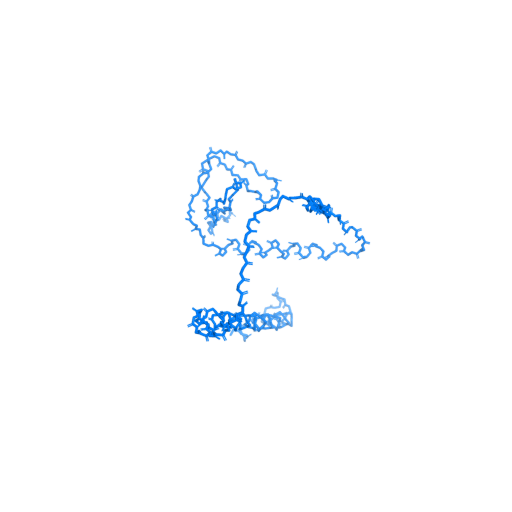A 1 171 ? -6.573 -2.725 -10.552 1.00 74.50 171 VAL A N 1
ATOM 1320 C CA . VAL A 1 171 ? -5.518 -3.087 -11.499 1.00 74.50 171 VAL A CA 1
ATOM 1321 C C . VAL A 1 171 ? -6.107 -4.123 -12.451 1.00 74.50 171 VAL A C 1
ATOM 1323 O O . VAL A 1 171 ? -6.101 -5.320 -12.164 1.00 74.50 171 VAL A O 1
ATOM 1326 N N . PHE A 1 172 ? -6.669 -3.670 -13.571 1.00 62.75 172 PHE A N 1
ATOM 1327 C CA . PHE A 1 172 ? -7.024 -4.581 -14.655 1.00 62.75 172 PHE A CA 1
ATOM 1328 C C . PHE A 1 172 ? -5.742 -4.968 -15.406 1.00 62.75 172 PHE A C 1
ATOM 1330 O O . PHE A 1 172 ? -5.011 -4.082 -15.847 1.00 62.75 172 PHE A O 1
ATOM 1337 N N . PRO A 1 173 ? -5.430 -6.267 -15.566 1.00 53.84 173 PRO A N 1
ATOM 1338 C CA . PRO A 1 173 ? -4.146 -6.700 -16.116 1.00 53.84 173 PRO A CA 1
ATOM 1339 C C . PRO A 1 173 ? -3.908 -6.393 -17.608 1.00 53.84 173 PRO A C 1
ATOM 1341 O O . PRO A 1 173 ? -2.887 -6.829 -18.127 1.00 53.84 173 PRO A O 1
ATOM 1344 N N . PHE A 1 174 ? -4.771 -5.652 -18.314 1.00 52.19 174 PHE A N 1
ATOM 1345 C CA . PHE A 1 174 ? -4.567 -5.357 -19.737 1.00 52.19 174 PHE A CA 1
ATOM 1346 C C . PHE A 1 174 ? -5.160 -4.008 -20.157 1.00 52.19 174 PHE A C 1
ATOM 1348 O O . PHE A 1 174 ? -6.327 -3.937 -20.513 1.00 52.19 174 PHE A O 1
ATOM 1355 N N . ASP A 1 175 ? -4.312 -2.984 -20.213 1.00 51.22 175 ASP A N 1
ATOM 1356 C CA . ASP A 1 175 ? -4.388 -1.948 -21.248 1.00 51.22 175 ASP A CA 1
ATOM 1357 C C . ASP A 1 175 ? -2.977 -1.780 -21.826 1.00 51.22 175 ASP A C 1
ATOM 1359 O O . ASP A 1 175 ? -2.171 -0.955 -21.400 1.00 51.22 175 ASP A O 1
ATOM 1363 N N . THR A 1 176 ? -2.632 -2.672 -22.756 1.00 46.69 176 THR A N 1
ATOM 1364 C CA . THR A 1 176 ? -1.501 -2.497 -23.677 1.00 46.69 176 THR A CA 1
ATOM 1365 C C . THR A 1 176 ? -2.115 -2.162 -25.027 1.00 46.69 176 THR A C 1
ATOM 1367 O O . THR A 1 176 ? -2.751 -3.021 -25.637 1.00 46.69 176 THR A O 1
ATOM 1370 N N . HIS A 1 177 ? -1.993 -0.900 -25.433 1.00 47.22 177 HIS A N 1
ATOM 1371 C CA . HIS A 1 177 ? -2.473 -0.406 -26.719 1.00 47.22 177 HIS A CA 1
ATOM 1372 C C . HIS A 1 177 ? -1.422 -0.576 -27.821 1.00 47.22 177 HIS A C 1
ATOM 1374 O O . HIS A 1 177 ? -0.212 -0.549 -27.493 1.00 47.22 177 HIS A O 1
#

Organism: Teladorsagia circumcincta (NCBI:txid45464)

InterPro domains:
  IPR001452 SH3 domain [PS50002] (126-177)
  IPR036028 SH3-like domain superfamily [SSF50044] (128-169)
  IPR057870 TOCA, HR1 domain [PF25610] (7-50)

pLDDT: mean 70.35, std 21.66, range [35.09, 97.62]